Protein AF-A0A970RFQ1-F1 (afdb_monomer_lite)

pLDDT: mean 91.49, std 8.09, range [64.19, 98.19]

Structure (mmCIF, N/CA/C/O backbone):
data_AF-A0A970RFQ1-F1
#
_entry.id   AF-A0A970RFQ1-F1
#
loop_
_atom_site.group_PDB
_atom_site.id
_atom_site.type_symbol
_atom_site.label_atom_id
_atom_site.label_alt_id
_atom_site.label_comp_id
_atom_site.label_asym_id
_atom_site.label_entity_id
_atom_site.label_seq_id
_atom_site.pdbx_PDB_ins_code
_atom_site.Cartn_x
_atom_site.Cartn_y
_atom_site.Cartn_z
_atom_site.occupancy
_atom_site.B_iso_or_equiv
_atom_site.auth_seq_id
_atom_site.auth_comp_id
_atom_site.auth_asym_id
_atom_site.auth_atom_id
_atom_site.pdbx_PDB_model_num
ATOM 1 N N . MET A 1 1 ? 18.394 -1.312 2.960 1.00 75.94 1 MET A N 1
ATOM 2 C CA . MET A 1 1 ? 17.578 -1.064 1.753 1.00 75.94 1 MET A CA 1
ATOM 3 C C . MET A 1 1 ? 16.129 -1.044 2.209 1.00 75.94 1 MET A C 1
ATOM 5 O O . MET A 1 1 ? 15.729 -1.987 2.872 1.00 75.94 1 MET A O 1
ATOM 9 N N . GLU A 1 2 ? 15.404 0.045 1.970 1.00 80.44 2 GLU A N 1
ATOM 10 C CA . GLU A 1 2 ? 14.004 0.223 2.393 1.00 80.44 2 GLU A CA 1
ATOM 11 C C . GLU A 1 2 ? 13.080 0.102 1.176 1.00 80.44 2 GLU A C 1
ATOM 13 O O . GLU A 1 2 ? 13.430 0.590 0.094 1.00 80.44 2 GLU A O 1
ATOM 18 N N . ASP A 1 3 ? 11.921 -0.531 1.359 1.00 84.88 3 ASP A N 1
ATOM 19 C CA . ASP A 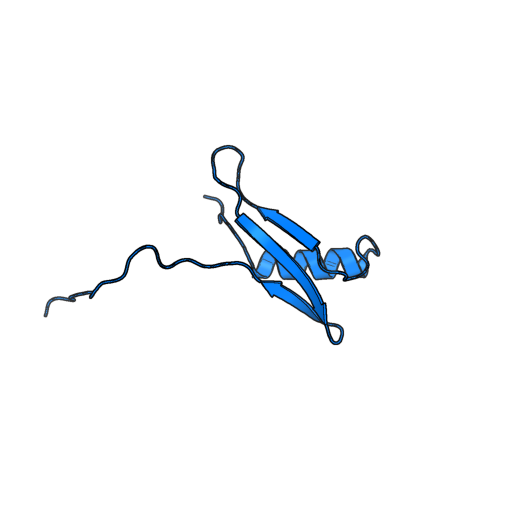1 3 ? 10.867 -0.589 0.348 1.00 84.88 3 ASP A CA 1
ATOM 20 C C . ASP A 1 3 ? 10.200 0.796 0.189 1.00 84.88 3 ASP A C 1
ATOM 22 O O . ASP A 1 3 ? 9.667 1.338 1.163 1.00 84.88 3 ASP A O 1
ATOM 26 N N . PRO A 1 4 ? 10.211 1.393 -1.019 1.00 81.88 4 PRO A N 1
ATOM 27 C CA . PRO A 1 4 ? 9.601 2.696 -1.258 1.00 81.88 4 PRO A CA 1
ATOM 28 C C . PRO A 1 4 ? 8.096 2.769 -0.950 1.00 81.88 4 PRO A C 1
ATOM 30 O O . PRO A 1 4 ? 7.628 3.850 -0.590 1.00 81.88 4 PRO A O 1
ATOM 33 N N . ALA A 1 5 ? 7.336 1.677 -1.113 1.00 85.88 5 ALA A N 1
ATOM 34 C CA . ALA A 1 5 ? 5.894 1.646 -0.847 1.00 85.88 5 ALA A CA 1
ATOM 35 C C . ALA A 1 5 ? 5.387 0.220 -0.585 1.00 85.88 5 ALA A C 1
ATOM 37 O O . ALA A 1 5 ? 5.293 -0.594 -1.502 1.00 85.88 5 ALA A O 1
ATOM 38 N N . THR A 1 6 ? 4.948 -0.058 0.645 1.00 90.75 6 THR A N 1
ATOM 39 C CA . THR A 1 6 ? 4.612 -1.428 1.063 1.00 90.75 6 THR A CA 1
ATOM 40 C C . THR A 1 6 ? 3.111 -1.587 1.282 1.00 90.75 6 THR A C 1
ATOM 42 O O . THR A 1 6 ? 2.589 -1.301 2.362 1.00 90.75 6 THR A O 1
ATOM 45 N N . GLY A 1 7 ? 2.379 -2.059 0.268 1.00 90.06 7 GLY A N 1
ATOM 46 C CA . GLY A 1 7 ? 0.915 -2.200 0.344 1.00 90.06 7 GLY A CA 1
ATOM 47 C C . GLY A 1 7 ? 0.433 -3.092 1.498 1.00 90.06 7 GLY A C 1
ATOM 48 O O . GLY A 1 7 ? -0.462 -2.714 2.255 1.00 90.06 7 GLY A O 1
ATOM 49 N N . SER A 1 8 ? 1.083 -4.240 1.701 1.00 93.75 8 SER A N 1
ATOM 50 C CA . SER A 1 8 ? 0.780 -5.166 2.802 1.00 93.75 8 SER A CA 1
ATOM 51 C C . SER A 1 8 ? 1.018 -4.540 4.182 1.00 93.75 8 SER A C 1
ATOM 53 O O . SER A 1 8 ? 0.175 -4.667 5.071 1.00 93.75 8 SER A O 1
ATOM 55 N N . GLY A 1 9 ? 2.121 -3.805 4.345 1.00 95.12 9 GLY A N 1
ATOM 56 C CA . GLY A 1 9 ? 2.436 -3.066 5.570 1.00 95.12 9 GLY A CA 1
ATOM 57 C C . GLY A 1 9 ? 1.386 -1.999 5.882 1.00 95.12 9 GLY A C 1
ATOM 58 O O . GLY A 1 9 ? 0.889 -1.928 7.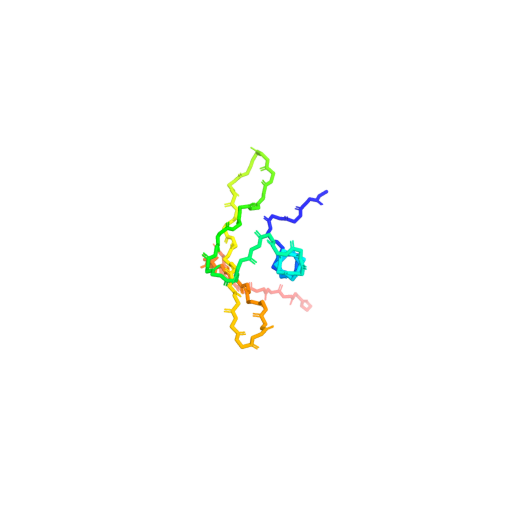005 1.00 95.12 9 GLY A O 1
ATOM 59 N N . ASN A 1 10 ? 0.957 -1.242 4.868 1.00 96.00 10 ASN A N 1
ATOM 60 C CA . ASN A 1 10 ? -0.104 -0.243 5.010 1.00 96.00 10 ASN A CA 1
ATOM 61 C C . ASN A 1 10 ? -1.461 -0.872 5.375 1.00 96.00 10 ASN A C 1
ATOM 63 O O . ASN A 1 10 ? -2.204 -0.311 6.180 1.00 96.00 10 ASN A O 1
ATOM 67 N N . SER A 1 11 ? -1.776 -2.065 4.862 1.00 95.25 11 SER A N 1
ATOM 68 C CA . SER A 1 11 ? -2.980 -2.799 5.271 1.00 95.25 11 SER A CA 1
ATOM 69 C C . SER A 1 11 ? -2.928 -3.215 6.743 1.00 95.25 11 SER A C 1
ATOM 71 O O . SER A 1 11 ? -3.902 -3.022 7.474 1.00 95.25 11 SER A O 1
ATOM 73 N N . ALA A 1 12 ? -1.798 -3.769 7.196 1.00 96.94 12 ALA A N 1
ATOM 74 C CA . ALA A 1 12 ? -1.608 -4.152 8.594 1.00 96.94 12 ALA A CA 1
ATOM 75 C C . ALA A 1 12 ? -1.683 -2.930 9.526 1.00 96.94 12 ALA A C 1
ATOM 77 O O . ALA A 1 12 ? -2.334 -2.982 10.574 1.00 96.94 12 ALA A O 1
ATOM 78 N N . PHE A 1 13 ? -1.096 -1.807 9.106 1.00 97.12 13 PHE A N 1
ATOM 79 C CA . PHE A 1 13 ? -1.186 -0.534 9.813 1.00 97.12 13 PHE A CA 1
ATOM 80 C C . PHE A 1 13 ? -2.632 -0.027 9.905 1.00 97.12 13 PHE A C 1
ATOM 82 O O . PHE A 1 13 ? -3.085 0.348 10.986 1.00 97.12 13 PHE A O 1
ATOM 89 N N . GLY A 1 14 ? -3.405 -0.109 8.819 1.00 97.44 14 GLY A N 1
ATOM 90 C CA . GLY A 1 14 ? -4.833 0.210 8.837 1.00 97.44 14 GLY A CA 1
ATOM 91 C C . GLY A 1 14 ? -5.617 -0.634 9.848 1.00 97.44 14 GLY A C 1
ATOM 92 O O . GLY A 1 14 ? -6.402 -0.089 10.626 1.00 97.44 14 GLY A O 1
ATOM 93 N N . CYS A 1 15 ? -5.363 -1.947 9.912 1.00 97.69 15 CYS A N 1
ATOM 94 C CA . CYS A 1 15 ? -5.987 -2.832 10.905 1.00 97.69 15 CYS A CA 1
ATOM 95 C C . CYS A 1 15 ? -5.627 -2.423 12.341 1.00 97.69 15 CYS A C 1
ATOM 97 O O . CYS A 1 15 ? -6.494 -2.401 13.219 1.00 97.69 15 CYS A O 1
ATOM 99 N N . TYR A 1 16 ? -4.364 -2.058 12.579 1.00 98.19 16 TYR A N 1
ATOM 100 C CA . TYR A 1 16 ? -3.911 -1.546 13.870 1.00 98.19 16 TYR A CA 1
ATOM 101 C C . TYR A 1 16 ? -4.646 -0.255 14.260 1.00 98.19 16 TYR A C 1
ATOM 103 O O . TYR A 1 16 ? -5.129 -0.148 15.390 1.00 98.19 16 TYR A O 1
ATOM 111 N N . LEU A 1 17 ? -4.780 0.707 13.344 1.00 97.88 17 LEU A N 1
ATOM 112 C CA . LEU A 1 17 ? -5.448 1.980 13.625 1.00 97.88 17 LEU A CA 1
ATOM 113 C C . LEU A 1 17 ? -6.927 1.793 13.990 1.00 97.88 17 LEU A C 1
ATOM 115 O O . LEU A 1 17 ? -7.394 2.410 14.949 1.00 97.88 17 LEU A O 1
ATOM 119 N N . ILE A 1 18 ? -7.641 0.914 13.276 1.00 97.25 18 ILE A N 1
ATOM 120 C CA . ILE A 1 18 ? -9.033 0.557 13.595 1.00 97.25 18 ILE A CA 1
ATOM 121 C C . ILE A 1 18 ? -9.113 -0.088 14.981 1.00 97.25 18 ILE A C 1
ATOM 123 O O . ILE A 1 18 ? -9.882 0.367 15.830 1.00 97.25 18 ILE A O 1
ATOM 127 N N . LYS A 1 19 ? -8.277 -1.103 15.247 1.00 97.38 19 LYS A N 1
ATOM 128 C CA . LYS A 1 19 ? -8.250 -1.818 16.535 1.00 97.38 19 LYS A CA 1
ATOM 129 C C . LYS A 1 19 ? -8.020 -0.873 17.719 1.00 97.38 19 LYS A C 1
ATOM 131 O O . LYS A 1 19 ? -8.617 -1.055 18.775 1.00 97.38 19 LYS A O 1
ATOM 136 N N . ASN A 1 20 ? -7.183 0.146 17.535 1.00 98.12 20 ASN A N 1
ATOM 137 C CA . ASN A 1 20 ? -6.826 1.112 18.575 1.00 98.12 20 ASN A CA 1
ATOM 138 C C . ASN A 1 20 ? -7.672 2.396 18.544 1.00 98.12 20 ASN A C 1
ATOM 140 O O . ASN A 1 20 ? -7.332 3.362 19.228 1.00 98.12 20 ASN A O 1
ATOM 144 N N . ARG A 1 21 ? -8.761 2.431 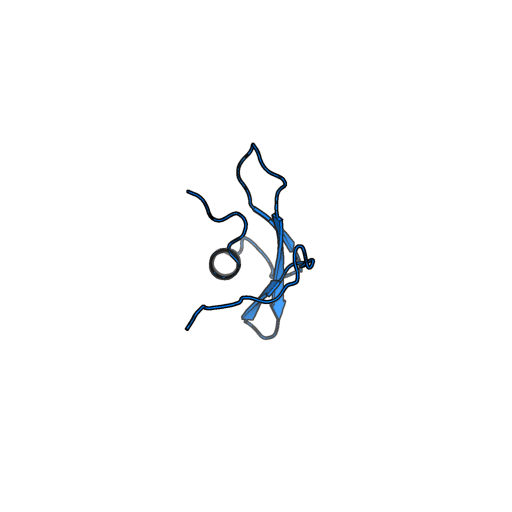17.759 1.00 97.25 21 ARG A N 1
ATOM 145 C CA . ARG A 1 21 ? -9.667 3.590 17.624 1.00 97.25 21 ARG A CA 1
ATOM 146 C C . ARG A 1 21 ? -8.940 4.892 17.246 1.00 97.25 21 ARG A C 1
ATOM 148 O O . ARG A 1 21 ? -9.352 5.979 17.639 1.00 97.25 21 ARG A O 1
ATOM 155 N N . LYS A 1 22 ? -7.840 4.781 16.496 1.00 97.81 22 LYS A N 1
ATOM 156 C CA . LYS A 1 22 ? -7.043 5.915 15.986 1.00 97.81 22 LYS A CA 1
ATOM 157 C C . LYS A 1 22 ? -7.484 6.371 14.599 1.00 97.81 22 LYS A C 1
ATOM 159 O O . LYS A 1 22 ? -7.043 7.407 14.120 1.00 97.81 22 LYS A O 1
ATOM 164 N N . TRP A 1 23 ? -8.353 5.598 13.963 1.00 97.56 23 TRP A N 1
ATOM 165 C CA . TRP A 1 23 ? -8.941 5.886 12.668 1.00 97.56 23 TRP A CA 1
ATOM 166 C C . TRP A 1 23 ? -10.362 5.319 12.633 1.00 97.56 23 TRP A C 1
ATOM 168 O O . TRP A 1 23 ? -10.633 4.287 13.243 1.00 97.56 23 TRP A O 1
ATOM 178 N N . ASN A 1 24 ? -11.269 5.998 11.933 1.00 96.25 24 ASN A N 1
ATOM 179 C CA . ASN A 1 24 ? -12.682 5.623 11.810 1.00 96.25 24 ASN A CA 1
ATOM 180 C C . ASN A 1 24 ? -12.994 4.840 10.519 1.00 96.25 24 ASN A C 1
ATOM 182 O O . ASN A 1 24 ? -14.150 4.520 10.254 1.00 96.25 24 ASN A O 1
ATOM 186 N N . GLY A 1 25 ? -11.979 4.556 9.699 1.00 96.06 25 GLY A N 1
ATOM 187 C CA . GLY A 1 25 ? -12.123 3.813 8.449 1.00 96.06 25 GLY A CA 1
ATOM 188 C C . GLY A 1 25 ? -12.499 4.650 7.223 1.00 96.06 25 GLY A C 1
ATOM 189 O O . GLY A 1 25 ? -12.523 4.121 6.111 1.00 96.06 25 GLY A O 1
ATOM 190 N N . HIS A 1 26 ? -12.742 5.955 7.375 1.00 97.56 26 HIS A N 1
ATOM 191 C CA . HIS A 1 26 ? -12.909 6.852 6.227 1.00 97.56 26 HIS A CA 1
ATOM 192 C C . HIS A 1 26 ? -11.637 6.939 5.391 1.00 97.56 26 HIS A C 1
ATOM 194 O O . HIS A 1 26 ? -10.544 6.727 5.898 1.00 97.56 26 HIS A O 1
ATOM 200 N N . SER A 1 27 ? -11.769 7.274 4.108 1.00 97.19 27 SER A N 1
ATOM 201 C CA . SER A 1 27 ? -10.617 7.319 3.208 1.00 97.19 27 SER A CA 1
ATOM 202 C C . SER A 1 27 ? -9.523 8.256 3.734 1.00 97.19 27 SER A C 1
ATOM 204 O O . SER A 1 27 ? -9.769 9.444 3.924 1.00 97.19 27 SER A O 1
ATOM 206 N N . ILE A 1 28 ? -8.309 7.732 3.896 1.00 97.25 28 ILE A N 1
ATOM 207 C CA . ILE A 1 28 ? -7.110 8.499 4.264 1.00 97.25 28 ILE A CA 1
ATOM 208 C C . ILE A 1 28 ? -5.985 8.262 3.259 1.00 97.25 28 ILE A C 1
ATOM 210 O O . ILE A 1 28 ? -6.038 7.336 2.444 1.00 97.25 28 ILE A O 1
ATOM 214 N N . LYS A 1 29 ? -4.969 9.120 3.334 1.00 95.56 29 LYS A N 1
ATOM 215 C CA . LYS A 1 29 ? -3.720 9.018 2.584 1.00 95.56 29 LYS A CA 1
ATOM 216 C C . LYS A 1 29 ? -2.567 8.816 3.562 1.00 95.56 29 LYS A C 1
ATOM 218 O O . LYS A 1 29 ? -2.502 9.517 4.566 1.00 95.56 29 LYS A O 1
ATOM 223 N N . ILE A 1 30 ? -1.700 7.862 3.256 1.00 93.50 30 ILE A N 1
ATOM 224 C CA . ILE A 1 30 ? -0.440 7.598 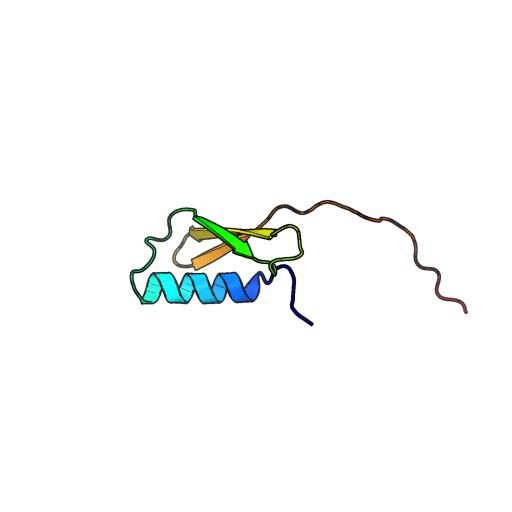3.942 1.00 93.50 30 ILE A CA 1
ATOM 225 C C . ILE A 1 30 ? 0.685 7.934 2.968 1.00 93.50 30 ILE A C 1
ATOM 227 O O . ILE A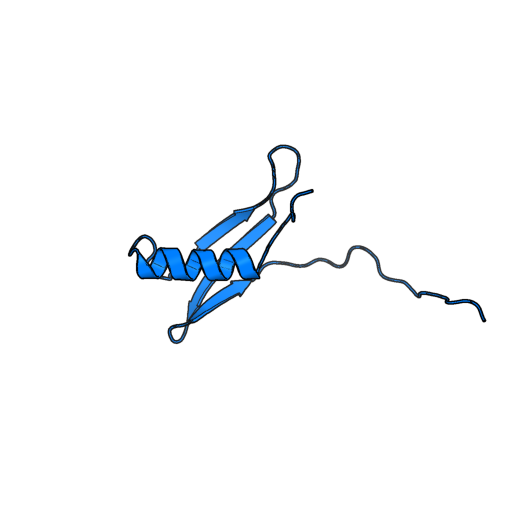 1 30 ? 0.666 7.485 1.822 1.00 93.50 30 ILE A O 1
ATOM 231 N N . GLU A 1 31 ? 1.647 8.725 3.423 1.00 92.06 31 GLU A N 1
ATOM 232 C CA . GLU A 1 31 ? 2.869 9.026 2.681 1.00 92.06 31 GLU A CA 1
ATOM 233 C C . GLU A 1 31 ? 3.974 8.083 3.170 1.00 92.06 31 GLU A C 1
ATOM 235 O O . GLU A 1 31 ? 4.222 7.986 4.372 1.00 92.06 31 GLU A O 1
ATOM 240 N N . GLN A 1 32 ? 4.606 7.353 2.248 1.00 90.81 32 GLN A N 1
ATOM 241 C CA . GLN A 1 32 ? 5.707 6.432 2.545 1.00 90.81 32 GLN A CA 1
ATOM 242 C C . GLN A 1 32 ? 6.904 6.711 1.632 1.00 90.81 32 GLN A C 1
ATOM 244 O O . GLN A 1 32 ? 6.753 6.911 0.429 1.00 90.81 32 GLN A O 1
ATOM 249 N N . GLY A 1 33 ? 8.103 6.692 2.204 1.00 84.62 33 GLY A N 1
ATOM 250 C CA . GLY A 1 33 ? 9.364 6.898 1.497 1.00 84.62 33 GLY A CA 1
ATOM 251 C C . GLY A 1 33 ? 10.316 7.753 2.330 1.00 84.62 33 GLY A C 1
ATOM 252 O O . GLY A 1 33 ? 9.899 8.734 2.938 1.00 84.62 33 GLY A O 1
ATOM 253 N N . GLY A 1 34 ? 11.592 7.365 2.391 1.00 73.38 34 GLY A N 1
ATOM 254 C CA . GLY A 1 34 ? 12.610 8.094 3.152 1.00 73.38 34 GLY A CA 1
ATOM 255 C C . GLY A 1 34 ? 12.865 9.521 2.640 1.00 73.38 34 GLY A C 1
ATOM 256 O O . GLY A 1 34 ? 12.590 9.841 1.485 1.00 73.38 34 GLY A O 1
ATOM 257 N N . GLY A 1 35 ? 13.467 10.366 3.487 1.00 70.38 35 GLY A N 1
ATOM 258 C CA . GLY A 1 35 ? 13.577 11.824 3.287 1.00 70.38 35 GLY A CA 1
ATOM 259 C C . GLY A 1 35 ? 14.313 12.319 2.032 1.00 70.38 35 GLY A C 1
ATOM 260 O O . GLY A 1 35 ? 14.216 13.495 1.704 1.00 70.38 35 GLY A O 1
ATOM 261 N N . ASN A 1 36 ? 15.000 11.438 1.298 1.00 72.06 36 ASN A N 1
ATOM 262 C CA . ASN A 1 36 ? 15.723 11.775 0.064 1.00 72.06 36 ASN A CA 1
ATOM 263 C C . ASN A 1 36 ? 14.986 11.322 -1.216 1.00 72.06 36 ASN A C 1
ATOM 265 O O . ASN A 1 36 ? 15.609 11.205 -2.273 1.00 72.06 36 ASN A O 1
ATOM 269 N N . ARG A 1 37 ? 13.694 10.973 -1.142 1.00 70.31 37 ARG A N 1
ATOM 270 C CA . ARG A 1 37 ? 12.922 10.420 -2.270 1.00 70.31 37 ARG A CA 1
ATOM 271 C C . ARG A 1 37 ? 11.550 11.078 -2.394 1.00 70.31 37 ARG A C 1
ATOM 273 O O . ARG A 1 37 ? 11.006 11.591 -1.425 1.00 70.31 37 ARG A O 1
ATOM 280 N N . ILE A 1 38 ? 10.980 11.016 -3.599 1.00 73.75 38 ILE A N 1
ATOM 281 C CA . ILE A 1 38 ? 9.560 11.322 -3.813 1.00 73.75 38 ILE A CA 1
ATOM 282 C C . ILE A 1 38 ? 8.752 10.316 -2.987 1.00 73.75 38 ILE A C 1
ATOM 284 O O . ILE A 1 38 ? 8.937 9.106 -3.143 1.00 73.75 38 ILE A O 1
ATOM 288 N N . PHE A 1 39 ? 7.897 10.817 -2.097 1.00 80.31 39 PHE A N 1
ATOM 289 C CA . PHE A 1 39 ? 7.019 9.974 -1.298 1.00 80.31 39 PHE A CA 1
ATOM 290 C C . PHE A 1 39 ? 5.988 9.280 -2.193 1.00 80.31 39 PHE A C 1
ATOM 292 O O . PHE A 1 39 ? 5.488 9.839 -3.172 1.00 80.31 39 PHE A O 1
ATOM 299 N N . ASN A 1 40 ? 5.654 8.047 -1.842 1.00 87.50 40 ASN A N 1
ATOM 300 C CA . ASN A 1 40 ? 4.557 7.307 -2.433 1.00 87.50 40 ASN A CA 1
ATOM 301 C C . ASN A 1 40 ? 3.289 7.551 -1.616 1.00 87.50 40 ASN A C 1
ATOM 303 O O . ASN A 1 40 ? 3.299 7.457 -0.389 1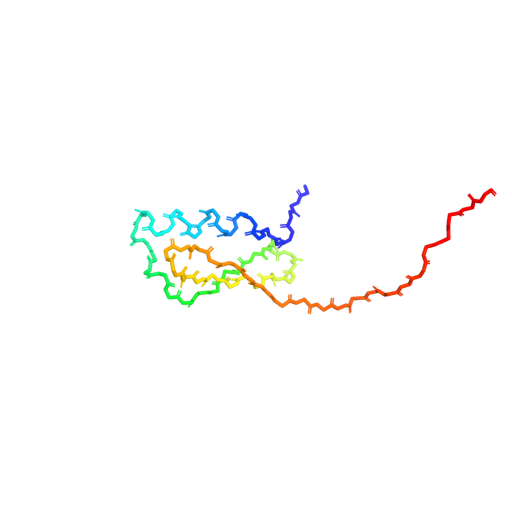.00 87.50 40 ASN A O 1
ATOM 307 N N . GLU A 1 41 ? 2.188 7.840 -2.306 1.00 92.00 41 GLU A N 1
ATOM 308 C CA . GLU A 1 41 ? 0.865 7.959 -1.695 1.00 92.00 41 GLU A CA 1
ATOM 309 C C . GLU A 1 41 ? 0.169 6.591 -1.696 1.00 92.00 41 GLU A C 1
ATOM 311 O O . GLU A 1 41 ? -0.131 6.035 -2.758 1.00 92.00 41 GLU A O 1
ATOM 316 N N . VAL A 1 42 ? -0.150 6.078 -0.508 1.00 94.31 42 VAL A N 1
ATOM 317 C CA . VAL A 1 42 ? -1.009 4.903 -0.317 1.00 94.31 42 VAL A CA 1
ATOM 318 C C . VAL A 1 42 ? -2.342 5.350 0.267 1.00 94.31 42 VAL A C 1
ATOM 320 O O . VAL A 1 42 ? -2.406 6.064 1.264 1.00 94.31 42 VAL A O 1
ATOM 323 N N . ARG A 1 43 ? -3.444 4.926 -0.346 1.00 96.50 43 ARG A N 1
ATOM 324 C CA . ARG A 1 43 ? -4.801 5.205 0.127 1.00 96.50 43 ARG A CA 1
ATOM 325 C C . ARG A 1 43 ? -5.320 4.035 0.928 1.00 96.50 43 ARG A C 1
ATOM 327 O O . ARG A 1 43 ? -5.284 2.906 0.447 1.00 96.50 43 ARG A O 1
ATOM 334 N N . LEU A 1 44 ? -5.858 4.327 2.107 1.00 97.62 44 LEU A N 1
ATOM 335 C CA . LEU A 1 44 ? -6.537 3.352 2.953 1.00 97.62 44 LEU A CA 1
ATOM 336 C C . LEU A 1 44 ? -8.009 3.718 3.095 1.00 97.62 44 LEU A C 1
ATOM 338 O O . LEU A 1 44 ? -8.353 4.892 3.236 1.00 97.62 44 LEU A O 1
ATOM 342 N N . ARG A 1 45 ? -8.881 2.711 3.095 1.00 97.69 45 ARG A N 1
ATOM 343 C CA . ARG A 1 45 ? -10.283 2.846 3.519 1.00 97.69 45 ARG A CA 1
ATOM 344 C C . ARG A 1 45 ? -10.791 1.538 4.099 1.00 97.69 45 ARG A C 1
ATOM 346 O O . ARG A 1 45 ? -10.265 0.480 3.760 1.00 97.69 45 ARG A O 1
ATOM 353 N N . THR A 1 46 ? -11.850 1.588 4.894 1.00 97.56 46 THR A N 1
ATOM 354 C CA . THR A 1 46 ? -12.603 0.381 5.234 1.00 97.56 46 THR A CA 1
ATOM 355 C C . THR A 1 46 ? -13.772 0.186 4.275 1.00 97.56 46 THR A C 1
ATOM 357 O O . THR A 1 46 ? -14.395 1.139 3.806 1.00 97.56 46 THR A O 1
ATOM 360 N N . LYS A 1 47 ? -14.049 -1.071 3.934 1.00 97.00 47 LYS A N 1
ATOM 361 C CA . LYS A 1 47 ? -15.254 -1.490 3.215 1.00 97.00 47 LYS A CA 1
ATOM 362 C C . LYS A 1 47 ? -15.591 -2.915 3.638 1.00 97.00 47 LYS A C 1
ATOM 364 O O . LYS A 1 47 ? -14.698 -3.755 3.687 1.00 97.00 47 LYS A O 1
ATOM 369 N N . ASP A 1 48 ? -16.855 -3.166 3.968 1.00 95.75 48 ASP A N 1
ATOM 370 C CA . ASP A 1 48 ? -17.364 -4.491 4.355 1.00 95.75 48 ASP A CA 1
ATOM 371 C C . ASP A 1 48 ? -16.536 -5.147 5.481 1.00 95.75 48 ASP A C 1
ATOM 373 O O . ASP A 1 48 ? -16.161 -6.316 5.419 1.00 95.75 48 ASP A O 1
ATOM 377 N N . GLY A 1 49 ? -16.167 -4.350 6.494 1.00 91.88 49 GLY A N 1
ATOM 378 C CA . GLY A 1 49 ? -15.358 -4.794 7.638 1.00 91.88 49 GLY A CA 1
ATOM 379 C C . GLY A 1 49 ? -13.878 -5.061 7.333 1.00 91.88 49 GLY A C 1
ATOM 380 O O . GLY A 1 49 ? -13.140 -5.471 8.225 1.00 91.88 49 GLY A O 1
ATOM 381 N N . LYS A 1 50 ? -13.419 -4.817 6.100 1.00 95.62 50 LYS A N 1
ATOM 382 C CA . LYS A 1 50 ? -12.035 -5.046 5.665 1.00 95.62 50 LYS A CA 1
ATOM 383 C C . LYS A 1 50 ? -11.310 -3.733 5.418 1.00 95.62 50 LYS A C 1
ATOM 385 O O . LYS A 1 50 ? -11.902 -2.765 4.941 1.00 95.62 50 LYS A O 1
ATOM 390 N N . VAL A 1 51 ? -10.010 -3.720 5.700 1.00 97.44 51 VAL A N 1
ATOM 391 C CA . VAL A 1 51 ? -9.112 -2.644 5.274 1.00 97.44 51 VAL A CA 1
ATOM 392 C C . VAL A 1 51 ? -8.738 -2.887 3.818 1.00 97.44 51 VAL A C 1
ATOM 394 O O . VAL A 1 51 ? -8.269 -3.961 3.456 1.00 97.44 51 VAL A O 1
ATOM 397 N N . LEU A 1 52 ? -8.968 -1.880 2.986 1.00 97.38 52 LEU A N 1
ATOM 398 C CA . LEU A 1 52 ? -8.531 -1.836 1.601 1.00 97.38 52 LEU A CA 1
ATOM 399 C C . LEU A 1 52 ? -7.362 -0.864 1.490 1.00 97.38 52 LEU A C 1
ATOM 401 O O . LEU A 1 52 ? -7.407 0.219 2.080 1.00 97.38 52 LEU A O 1
ATOM 405 N N . PHE A 1 53 ? -6.365 -1.234 0.693 1.00 95.88 53 PHE A N 1
ATOM 406 C CA . PHE A 1 53 ? -5.269 -0.358 0.302 1.00 95.88 53 PHE A CA 1
ATOM 407 C C . PHE A 1 53 ? -5.213 -0.232 -1.220 1.00 95.88 53 PHE A C 1
ATOM 409 O O . PHE A 1 53 ? -5.615 -1.139 -1.949 1.00 95.88 53 PHE A O 1
ATOM 416 N N . GLY A 1 54 ? -4.718 0.898 -1.704 1.00 94.75 54 GLY A N 1
ATOM 417 C CA . GLY A 1 54 ? -4.520 1.122 -3.128 1.00 94.75 54 GLY A CA 1
ATOM 418 C C . GLY A 1 54 ? -3.679 2.358 -3.391 1.00 94.75 54 GLY A C 1
ATOM 419 O O . GLY A 1 54 ? -3.498 3.202 -2.518 1.00 94.75 54 GLY A O 1
ATOM 420 N N . GLY A 1 55 ? -3.174 2.470 -4.608 1.00 92.62 55 GLY A N 1
ATOM 421 C CA . GLY A 1 55 ? -2.363 3.596 -5.048 1.00 92.62 55 GLY A CA 1
ATOM 422 C C . GLY A 1 55 ? -2.496 3.784 -6.550 1.00 92.62 55 GLY A C 1
ATOM 423 O O . GLY A 1 55 ? -3.171 3.010 -7.231 1.00 92.62 55 GLY A O 1
ATOM 424 N N . LYS A 1 56 ? -1.859 4.831 -7.065 1.00 91.00 56 LYS A N 1
ATOM 425 C CA . LYS A 1 56 ? -1.706 5.012 -8.509 1.00 91.00 56 LYS A CA 1
ATOM 426 C C . LYS A 1 56 ? -0.474 4.246 -8.980 1.00 91.00 56 LYS A C 1
ATOM 428 O O . LYS A 1 56 ? 0.521 4.182 -8.265 1.00 91.00 56 LYS A O 1
ATOM 433 N N . ALA A 1 57 ? -0.536 3.718 -10.193 1.00 90.69 57 ALA A N 1
ATOM 434 C CA . ALA A 1 57 ? 0.607 3.137 -10.882 1.00 90.69 57 ALA A CA 1
ATOM 435 C C . ALA A 1 57 ? 0.787 3.839 -12.231 1.00 90.69 57 ALA A C 1
ATOM 437 O O . ALA A 1 57 ? -0.182 4.326 -12.813 1.00 90.69 57 ALA A O 1
ATOM 438 N N . SER A 1 58 ? 2.027 3.893 -12.710 1.00 91.50 58 SER A N 1
ATOM 439 C CA . SER A 1 58 ? 2.361 4.385 -14.044 1.00 91.50 58 SER A CA 1
ATOM 440 C C . SER A 1 58 ? 3.370 3.441 -14.681 1.00 91.50 58 SER A C 1
ATOM 442 O O . SER A 1 58 ? 4.340 3.043 -14.029 1.00 91.50 58 SER A O 1
ATOM 444 N N . LEU A 1 59 ? 3.139 3.079 -15.941 1.00 94.25 59 LEU A N 1
ATOM 445 C CA . LEU A 1 59 ? 4.088 2.304 -16.728 1.00 94.25 59 LEU A CA 1
ATOM 446 C C . LEU A 1 59 ? 5.341 3.157 -16.959 1.00 94.25 59 LEU A C 1
ATOM 448 O O . LEU A 1 59 ? 5.253 4.259 -17.494 1.00 94.25 59 LEU A O 1
ATOM 452 N N . ARG A 1 60 ? 6.505 2.665 -16.522 1.00 92.56 60 ARG A N 1
ATOM 453 C CA . ARG A 1 60 ? 7.784 3.371 -16.715 1.00 92.56 60 ARG A CA 1
ATOM 454 C C . ARG A 1 60 ? 8.584 2.835 -17.889 1.00 92.56 60 ARG A C 1
ATOM 456 O O . ARG A 1 60 ? 9.251 3.610 -18.561 1.00 92.56 60 ARG A O 1
ATOM 463 N N . ILE A 1 61 ? 8.568 1.520 -18.071 1.00 95.00 61 ILE A N 1
ATOM 464 C CA . ILE A 1 61 ? 9.335 0.809 -19.089 1.00 95.00 61 ILE A CA 1
ATOM 465 C C . ILE A 1 61 ? 8.470 -0.355 -19.563 1.00 95.00 61 ILE A C 1
ATOM 467 O O . ILE A 1 61 ? 7.908 -1.079 -18.743 1.00 95.00 61 ILE A O 1
ATOM 471 N N . GLU A 1 62 ? 8.397 -0.520 -20.876 1.00 97.00 62 GLU A N 1
ATOM 472 C CA . GLU A 1 62 ? 7.811 -1.664 -21.564 1.00 97.00 62 GLU A CA 1
ATOM 473 C C . GLU A 1 62 ? 8.851 -2.193 -22.549 1.00 97.00 62 GLU A C 1
ATOM 475 O O . GLU A 1 62 ? 9.605 -1.419 -23.142 1.00 97.00 62 GLU A O 1
ATOM 480 N N . GLY A 1 63 ? 8.942 -3.509 -22.689 1.00 95.31 63 GLY A N 1
ATOM 481 C CA . GLY A 1 63 ? 9.946 -4.119 -23.543 1.00 95.31 63 GLY A CA 1
ATOM 482 C C . GLY A 1 63 ? 9.832 -5.633 -23.585 1.00 95.31 63 GLY A C 1
ATOM 483 O O . GLY A 1 63 ? 8.990 -6.234 -22.921 1.00 95.31 63 GLY A O 1
ATOM 484 N N . THR A 1 64 ? 10.698 -6.243 -24.389 1.00 96.75 64 THR A N 1
ATOM 485 C CA . THR A 1 64 ? 10.788 -7.698 -24.551 1.00 96.75 64 THR A CA 1
ATOM 486 C C . THR A 1 64 ? 12.099 -8.191 -23.956 1.00 96.75 64 THR A C 1
ATOM 488 O O . THR A 1 64 ? 13.154 -7.613 -24.214 1.00 96.75 64 THR A O 1
ATOM 491 N N . TYR A 1 65 ? 12.033 -9.261 -23.166 1.00 93.19 65 TYR A N 1
ATOM 492 C CA . TYR A 1 65 ? 13.216 -9.975 -22.700 1.00 93.19 65 TYR A CA 1
ATOM 493 C C . TYR A 1 65 ? 13.585 -11.057 -23.717 1.00 93.19 65 TYR A C 1
ATOM 495 O O . TYR A 1 65 ? 12.728 -11.846 -24.107 1.00 93.19 65 TYR A O 1
ATOM 503 N N . TYR A 1 66 ? 14.856 -11.111 -24.112 1.00 93.50 66 TYR A N 1
ATOM 504 C CA . TYR A 1 66 ? 15.409 -12.199 -24.914 1.00 93.50 66 TYR A CA 1
ATOM 505 C C . TYR A 1 66 ? 16.312 -13.036 -24.013 1.00 93.50 66 TYR A C 1
ATOM 507 O O . TYR A 1 66 ? 17.317 -12.542 -23.504 1.00 93.50 66 TYR A O 1
ATOM 515 N N . THR A 1 67 ? 15.941 -14.289 -23.784 1.00 90.88 67 THR A N 1
ATOM 516 C CA . THR A 1 67 ? 16.807 -15.273 -23.129 1.00 90.88 67 THR A CA 1
ATOM 517 C C . THR A 1 67 ? 17.486 -16.074 -24.231 1.00 90.88 67 THR A C 1
ATOM 519 O O . THR A 1 67 ? 16.787 -16.661 -25.051 1.00 90.88 67 THR A O 1
ATOM 522 N N . GLY A 1 68 ? 18.818 -16.032 -24.307 1.00 84.19 68 GLY A N 1
ATOM 523 C CA . GLY A 1 68 ? 19.563 -16.793 -25.312 1.00 84.19 68 GLY A CA 1
ATOM 524 C C . GLY A 1 68 ? 19.393 -18.299 -25.110 1.00 84.19 68 GLY A C 1
ATOM 525 O O . GLY A 1 68 ? 19.399 -18.757 -23.966 1.00 84.19 68 GLY A O 1
ATOM 526 N N . GLU A 1 69 ? 19.232 -19.028 -26.213 1.00 64.19 69 GLU A N 1
ATOM 527 C CA . GLU A 1 69 ? 19.515 -20.468 -26.294 1.00 64.19 69 GLU A CA 1
ATOM 528 C C . GLU A 1 69 ? 21.010 -20.695 -26.546 1.00 64.19 69 GLU A C 1
ATOM 530 O O . GLU A 1 69 ? 21.609 -19.890 -27.302 1.00 64.19 69 GLU A O 1
#

Radius of gyration: 16.24 Å; chains: 1; bounding box: 37×32×45 Å

Secondary structure (DSSP, 8-state):
---S--HHHHHHHHHHHHHTTS--SS-EEEEES-TTSPPEEEEEEEETTEEEEE---------------

Sequence (69 aa):
MEDPATGSGNSAFGCYLIKNRKWNGHSIKIEQGGGNRIFNEVRLRTKDGKVLFGGKASLRIEGTYYTGE

Foldseek 3Di:
DDDLDDQVVVQVVVVVCVVVVVDPFDKDWDWGGDPVDDTFIKIWGDDPNGIDIDGDDDDDDDDDDDDDD